Protein AF-A0A945CI24-F1 (afdb_monomer)

Foldseek 3Di:
DDDDPDPPPPPPPDPLPPDPDPVNLVVLLVVLVVVLCVLCPPPDCVVVCPDPQLVVLVVLLVVQVVCVVVVNHDPVSNVVSSVSNSVSSVVSSVVVVVVVVVVVVD

Secondary structure (DSSP, 8-state):
-----------------TT--HHHHHHHHHHHHHHHHHHHTTS--HHHHTSHHHHHHHHHHHHHHHHHHTTSS-HHHHHHHHHHHHHHHHHHHHHHHHHHHHHH--

Mean predicted aligned error: 9.92 Å

Radius of gyration: 20.53 Å; Cα contacts (8 Å, |Δi|>4): 48; chains: 1; bounding box: 73×26×50 Å

Solvent-accessible surface area (backbone atoms only — not comparable to full-atom values): 6350 Å² total; per-residue (Å²): 135,86,84,76,82,79,80,76,75,74,76,72,75,66,79,72,75,80,77,75,50,69,68,52,57,54,48,53,53,50,51,52,54,49,50,53,50,60,73,46,58,89,56,78,56,67,72,52,60,71,33,68,67,44,48,50,30,53,51,46,39,56,49,42,52,54,32,36,77,69,66,75,39,54,72,68,56,45,52,49,34,53,49,51,35,52,52,48,52,53,50,47,50,51,53,51,51,52,59,52,55,60,63,75,76,110

Nearest PDB structures (foldseek):
  5iuy-assembly1_A  TM=6.617E-01  e=1.480E+00  Pseudomonas aeruginosa PAO1
  2wmz-assembly1_B  TM=5.981E-01  e=3.659E+00  Escherichia coli K-12
  1wp1-assembly1_A  TM=5.266E-01  e=3.268E+00  Pseudomonas aeruginosa
  1yc9-assembly1_A-3  TM=5.869E-01  e=7.215E+00  Vibrio cholerae

pLDDT: mean 83.82, std 18.5, range [42.72, 98.25]

Structure (mmCIF, N/CA/C/O backbone):
data_AF-A0A945CI24-F1
#
_entry.id   AF-A0A945CI24-F1
#
loop_
_atom_site.group_PDB
_atom_site.id
_atom_site.type_symbol
_atom_site.label_atom_id
_atom_site.label_alt_id
_atom_site.label_comp_id
_atom_site.label_asym_id
_atom_site.label_entity_id
_atom_site.label_seq_id
_atom_site.pdbx_PDB_ins_code
_atom_site.Cartn_x
_atom_site.Cartn_y
_atom_site.Cartn_z
_atom_site.occupancy
_atom_site.B_iso_or_equiv
_atom_site.auth_seq_id
_atom_site.auth_comp_id
_atom_site.auth_asym_id
_atom_site.auth_atom_id
_atom_site.pdbx_PDB_model_num
ATOM 1 N N . MET A 1 1 ? 55.159 -17.844 -9.098 1.00 43.59 1 MET A N 1
ATOM 2 C CA . MET A 1 1 ? 54.225 -16.717 -8.861 1.00 43.59 1 MET A CA 1
ATOM 3 C C . MET A 1 1 ? 52.959 -16.938 -9.678 1.00 43.59 1 MET A C 1
ATOM 5 O O . MET A 1 1 ? 53.013 -16.901 -10.898 1.00 43.59 1 MET A O 1
ATOM 9 N N . VAL A 1 2 ? 51.846 -17.251 -9.013 1.00 42.72 2 VAL A N 1
ATOM 10 C CA . VAL A 1 2 ? 50.569 -17.632 -9.641 1.00 42.72 2 VAL A CA 1
ATOM 11 C C . VAL A 1 2 ? 49.752 -16.370 -9.939 1.00 42.72 2 VAL A C 1
ATOM 13 O O . VAL A 1 2 ? 49.306 -15.696 -9.013 1.00 42.72 2 VAL A O 1
ATOM 16 N N . ARG A 1 3 ? 49.544 -16.034 -11.218 1.00 42.75 3 ARG 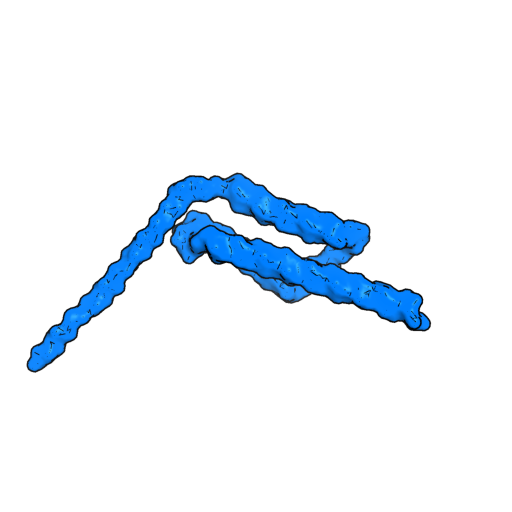A N 1
ATOM 17 C CA . ARG A 1 3 ? 48.605 -14.975 -11.624 1.00 42.75 3 ARG A CA 1
ATOM 18 C C . ARG A 1 3 ? 47.187 -15.547 -11.622 1.00 42.75 3 ARG A C 1
ATOM 20 O O . ARG A 1 3 ? 46.811 -16.283 -12.528 1.00 42.75 3 ARG A O 1
ATOM 27 N N . ARG A 1 4 ? 46.402 -15.219 -10.593 1.00 50.72 4 ARG A N 1
ATOM 28 C CA . ARG A 1 4 ? 44.952 -15.459 -10.584 1.00 50.72 4 ARG A CA 1
ATOM 29 C C . ARG A 1 4 ? 44.279 -14.481 -11.558 1.00 50.72 4 ARG A C 1
ATOM 31 O O . ARG A 1 4 ? 44.536 -13.281 -11.448 1.00 50.72 4 ARG A O 1
ATOM 38 N N . PRO A 1 5 ? 43.414 -14.935 -12.477 1.00 48.69 5 PRO A N 1
ATOM 39 C CA . PRO A 1 5 ? 42.618 -14.026 -13.283 1.00 48.69 5 PRO A CA 1
ATOM 40 C C . PRO A 1 5 ? 41.571 -13.366 -12.382 1.00 48.69 5 PRO A C 1
ATOM 42 O O . PRO A 1 5 ? 40.746 -14.033 -11.756 1.00 48.69 5 PRO A O 1
ATOM 45 N N . GLY A 1 6 ? 41.637 -12.037 -12.296 1.00 47.94 6 GLY A N 1
ATOM 46 C CA . GLY A 1 6 ? 40.607 -11.220 -11.674 1.00 47.94 6 GLY A CA 1
ATOM 47 C C . GLY A 1 6 ? 39.290 -11.457 -12.397 1.00 47.94 6 GLY A C 1
ATOM 48 O O . GLY A 1 6 ? 39.125 -11.059 -13.549 1.00 47.94 6 GLY A O 1
ATOM 49 N N . SER A 1 7 ? 38.383 -12.141 -11.705 1.00 46.41 7 SER A N 1
ATOM 50 C CA . SER A 1 7 ? 36.988 -12.324 -12.075 1.00 46.41 7 SER A CA 1
ATOM 51 C C . SER A 1 7 ? 36.367 -10.949 -12.323 1.00 46.41 7 SER A C 1
ATOM 53 O O . SER A 1 7 ? 35.951 -10.254 -11.394 1.00 46.41 7 SER A O 1
ATOM 55 N N . ARG A 1 8 ? 36.353 -10.518 -13.589 1.00 49.38 8 ARG A N 1
ATOM 56 C CA . ARG A 1 8 ? 35.501 -9.423 -14.039 1.00 49.38 8 ARG A CA 1
ATOM 57 C C . ARG A 1 8 ? 34.083 -9.943 -13.877 1.00 49.38 8 ARG A C 1
ATOM 59 O O . ARG A 1 8 ? 33.572 -10.632 -14.754 1.00 49.38 8 ARG A O 1
ATOM 66 N N . ARG A 1 9 ? 33.471 -9.655 -12.724 1.00 51.53 9 ARG A N 1
ATOM 67 C CA . ARG A 1 9 ? 32.019 -9.711 -12.567 1.00 51.53 9 ARG A CA 1
ATOM 68 C C . ARG A 1 9 ? 31.460 -8.846 -13.683 1.00 51.53 9 ARG A C 1
ATOM 70 O O . ARG A 1 9 ? 31.478 -7.622 -13.584 1.00 51.53 9 ARG A O 1
ATOM 77 N N . SER A 1 10 ? 31.028 -9.492 -14.762 1.00 48.22 10 SER A N 1
ATOM 78 C CA . SER A 1 10 ? 30.158 -8.888 -15.749 1.00 48.22 10 SER A CA 1
ATOM 79 C C . SER A 1 10 ? 29.003 -8.306 -14.959 1.00 48.22 10 SER A C 1
ATOM 81 O O . SER A 1 10 ? 28.176 -9.043 -14.419 1.00 48.22 10 SER A O 1
ATOM 83 N N . ILE A 1 11 ? 28.997 -6.982 -14.824 1.00 52.59 11 ILE A N 1
ATOM 84 C CA . ILE A 1 11 ? 27.811 -6.236 -14.452 1.00 52.59 11 ILE A CA 1
ATOM 85 C C . ILE A 1 11 ? 26.837 -6.604 -15.561 1.00 52.59 11 ILE A C 1
ATOM 87 O O . ILE A 1 11 ? 26.923 -6.076 -16.670 1.00 52.59 11 ILE A O 1
ATOM 91 N N . ARG A 1 12 ? 25.994 -7.614 -15.307 1.00 48.22 12 ARG A N 1
ATOM 92 C CA . ARG A 1 12 ? 24.782 -7.844 -16.079 1.00 48.22 12 ARG A CA 1
ATOM 93 C C . ARG A 1 12 ? 24.070 -6.505 -15.996 1.00 48.22 12 ARG A C 1
ATOM 95 O O . ARG A 1 12 ? 23.461 -6.208 -14.973 1.00 48.22 12 ARG A O 1
ATOM 102 N N . ARG A 1 13 ? 24.236 -5.672 -17.028 1.00 48.84 13 ARG A N 1
ATOM 103 C CA . ARG A 1 13 ? 23.323 -4.573 -17.301 1.00 48.84 13 ARG A CA 1
ATOM 104 C C . ARG A 1 13 ? 21.976 -5.262 -17.377 1.00 48.84 13 ARG A C 1
ATOM 106 O O . ARG A 1 13 ? 21.711 -5.998 -18.326 1.00 48.84 13 ARG A O 1
ATOM 113 N N . MET A 1 14 ? 21.221 -5.167 -16.287 1.00 52.72 14 MET A N 1
ATOM 114 C CA . MET A 1 14 ? 19.838 -5.585 -16.306 1.00 52.72 14 MET A CA 1
ATOM 115 C C . MET A 1 14 ? 19.177 -4.804 -17.435 1.00 52.72 14 MET A C 1
ATOM 117 O O . MET A 1 14 ? 19.542 -3.641 -17.645 1.00 52.72 14 MET A O 1
ATOM 121 N N . PRO A 1 15 ? 18.291 -5.445 -18.210 1.00 49.56 15 PRO A N 1
ATOM 122 C CA . PRO A 1 15 ? 17.572 -4.740 -19.248 1.00 49.56 15 PRO A CA 1
ATOM 123 C C . PRO A 1 15 ? 16.925 -3.531 -18.582 1.00 49.56 15 PRO A C 1
ATOM 125 O O . PRO A 1 15 ? 16.155 -3.680 -17.630 1.00 49.56 15 PRO A O 1
ATOM 128 N N . HIS A 1 16 ? 17.301 -2.336 -19.042 1.00 48.59 16 HIS A N 1
ATOM 129 C CA . HIS A 1 16 ? 16.488 -1.159 -18.809 1.00 48.59 16 HIS A CA 1
ATOM 130 C C . HIS A 1 16 ? 15.083 -1.576 -19.236 1.00 48.59 16 HIS A C 1
ATOM 132 O O . HIS A 1 16 ? 14.883 -1.948 -20.392 1.00 48.59 16 HIS A O 1
ATOM 138 N N . TYR A 1 17 ? 14.144 -1.614 -18.291 1.00 54.25 17 TYR A N 1
ATOM 139 C CA . TYR A 1 17 ? 12.729 -1.721 -18.615 1.00 54.25 17 TYR A CA 1
ATOM 140 C C . TYR A 1 17 ? 12.369 -0.410 -19.319 1.00 54.25 17 TYR A C 1
ATOM 142 O O . TYR A 1 17 ? 11.888 0.540 -18.701 1.00 54.25 17 TYR A O 1
ATOM 150 N N . GLU A 1 18 ? 12.711 -0.323 -20.605 1.00 52.25 18 GLU A N 1
ATOM 151 C CA . GLU A 1 18 ? 12.241 0.716 -21.502 1.00 52.25 18 GLU A CA 1
ATOM 152 C C . GLU A 1 18 ? 10.715 0.710 -21.412 1.00 52.25 18 GLU A C 1
ATOM 154 O O . GLU A 1 18 ? 10.043 -0.232 -21.822 1.00 52.25 18 GLU A O 1
ATOM 159 N N . GLY A 1 19 ? 10.170 1.755 -20.793 1.00 57.12 19 GLY A N 1
ATOM 160 C CA . GLY A 1 19 ? 8.759 2.079 -20.918 1.00 57.12 19 GLY A CA 1
ATOM 161 C C . GLY A 1 19 ? 7.816 1.522 -19.857 1.00 57.12 19 GLY A C 1
ATOM 162 O O . GLY A 1 19 ? 6.650 1.330 -20.185 1.00 57.12 19 GLY A O 1
ATOM 163 N N .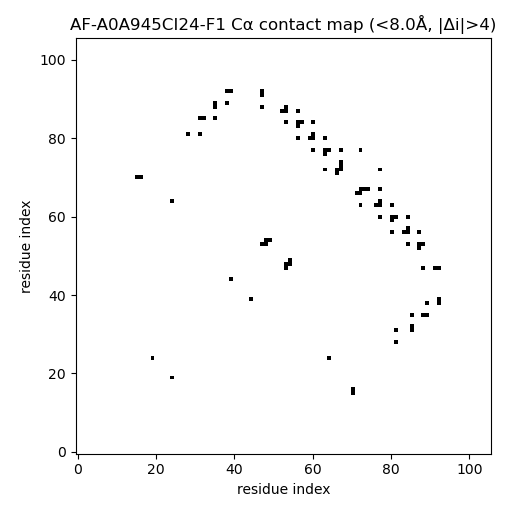 TYR A 1 20 ? 8.223 1.318 -18.595 1.00 65.75 20 TYR A N 1
ATOM 164 C CA . TYR A 1 20 ? 7.205 1.269 -17.534 1.00 65.75 20 TYR A CA 1
ATOM 165 C C . TYR A 1 20 ? 6.712 2.696 -17.238 1.00 65.75 20 TYR A C 1
ATOM 167 O O . TYR A 1 20 ? 7.473 3.491 -16.678 1.00 65.75 20 TYR A O 1
ATOM 175 N N . PRO A 1 21 ? 5.478 3.083 -17.618 1.00 76.94 21 PRO A N 1
ATOM 176 C CA . PRO A 1 21 ? 5.077 4.481 -17.537 1.00 76.94 21 PRO A CA 1
ATOM 177 C C . PRO A 1 21 ? 4.940 4.912 -16.075 1.00 76.94 21 PRO A C 1
ATOM 179 O O . PRO A 1 21 ? 4.325 4.204 -15.277 1.00 76.94 21 PRO A O 1
ATOM 182 N N . LEU A 1 22 ? 5.420 6.110 -15.731 1.00 79.25 22 LEU A N 1
ATOM 183 C CA . LEU A 1 22 ? 5.182 6.737 -14.419 1.00 79.25 22 LEU A CA 1
ATOM 184 C C . LEU A 1 22 ? 3.694 6.721 -14.034 1.00 79.25 22 LEU A C 1
ATOM 186 O O . LEU A 1 22 ? 3.340 6.439 -12.891 1.00 79.25 22 LEU A O 1
ATOM 190 N N . ALA A 1 23 ? 2.821 6.950 -15.019 1.00 82.56 23 ALA A N 1
ATOM 191 C CA . ALA A 1 23 ? 1.373 6.874 -14.862 1.00 82.56 23 ALA A CA 1
ATOM 192 C C . ALA A 1 23 ? 0.897 5.495 -14.373 1.00 82.56 23 ALA A C 1
ATOM 194 O O . ALA A 1 23 ? -0.045 5.409 -13.588 1.00 82.56 23 ALA A O 1
ATOM 195 N N . ARG A 1 24 ? 1.565 4.413 -14.789 1.00 87.50 24 ARG A N 1
ATOM 196 C CA . ARG A 1 24 ? 1.233 3.049 -14.373 1.00 87.50 24 ARG A CA 1
ATOM 197 C C . ARG A 1 24 ? 1.640 2.789 -12.924 1.00 87.50 24 ARG A C 1
ATOM 199 O O . ARG A 1 24 ? 0.823 2.261 -12.180 1.00 87.50 24 ARG A O 1
ATOM 206 N N . LEU A 1 25 ? 2.828 3.234 -12.495 1.00 86.81 25 LEU A N 1
ATOM 207 C CA . LEU A 1 25 ? 3.232 3.164 -11.077 1.00 86.81 25 LEU A CA 1
ATOM 208 C C . LEU A 1 25 ? 2.249 3.928 -10.187 1.00 86.81 25 LEU A C 1
ATOM 210 O O . LEU A 1 25 ? 1.761 3.398 -9.189 1.00 86.81 25 LEU A O 1
ATOM 214 N N . GLY A 1 26 ? 1.918 5.161 -10.582 1.00 89.75 26 GLY A N 1
ATOM 215 C CA . GLY A 1 26 ? 0.946 5.982 -9.866 1.00 89.75 26 GLY A CA 1
ATOM 216 C C . GLY A 1 26 ? -0.437 5.329 -9.813 1.00 89.75 26 GLY A C 1
ATOM 217 O O . GLY A 1 26 ? -1.076 5.335 -8.760 1.00 89.75 26 GLY A O 1
ATOM 218 N N . GLY A 1 27 ? -0.880 4.713 -10.912 1.00 94.56 27 GLY A N 1
ATOM 219 C CA . GLY A 1 27 ? -2.146 3.983 -10.983 1.00 94.56 27 GLY A CA 1
ATOM 220 C C . GLY A 1 27 ? -2.189 2.762 -10.062 1.00 94.56 27 GLY A C 1
ATOM 221 O O . GLY A 1 27 ? -3.177 2.560 -9.358 1.00 94.56 27 GLY A O 1
ATOM 222 N N . GLU A 1 28 ? -1.112 1.978 -10.004 1.00 94.88 28 GLU A N 1
ATOM 223 C CA . GLU A 1 28 ? -1.022 0.790 -9.146 1.00 94.88 28 GLU A CA 1
ATOM 224 C C . GLU A 1 28 ? -1.012 1.146 -7.661 1.00 94.88 28 GLU A C 1
ATOM 226 O O . GLU A 1 28 ? -1.779 0.571 -6.884 1.00 94.88 28 GLU A O 1
ATOM 231 N N . LEU A 1 29 ? -0.213 2.143 -7.272 1.00 95.44 29 LEU A N 1
ATOM 232 C CA . LEU A 1 29 ? -0.222 2.660 -5.906 1.00 95.44 29 LEU A CA 1
ATOM 233 C C . LEU A 1 29 ? -1.605 3.215 -5.536 1.00 95.44 29 LEU A C 1
ATOM 235 O O . LEU A 1 29 ? -2.144 2.895 -4.476 1.00 95.44 29 LEU A O 1
ATOM 239 N N . SER A 1 30 ? -2.220 3.991 -6.431 1.00 96.81 30 SER A N 1
ATOM 240 C CA . SER A 1 30 ? -3.565 4.539 -6.217 1.00 96.81 30 SER A CA 1
ATOM 241 C C . SER A 1 30 ? -4.609 3.438 -6.039 1.00 96.81 30 SER A C 1
ATOM 243 O O . SER A 1 30 ? -5.485 3.547 -5.179 1.00 96.81 30 SER A O 1
ATOM 245 N N . ALA A 1 31 ? -4.513 2.350 -6.808 1.00 97.69 31 ALA A N 1
ATOM 246 C CA . ALA A 1 31 ? -5.404 1.206 -6.670 1.00 97.69 31 ALA A CA 1
ATOM 247 C C . ALA A 1 31 ? -5.277 0.546 -5.287 1.00 97.69 31 ALA A C 1
ATOM 249 O O . ALA A 1 31 ? -6.299 0.264 -4.659 1.00 97.69 31 ALA A O 1
ATOM 250 N N . VAL A 1 32 ? -4.051 0.353 -4.787 1.00 97.75 32 VAL A N 1
ATOM 251 C CA . VAL A 1 32 ? -3.797 -0.196 -3.442 1.00 97.75 32 VAL A CA 1
ATOM 252 C C . VAL A 1 32 ? -4.361 0.728 -2.358 1.00 97.75 32 VAL A C 1
ATOM 254 O O . VAL A 1 32 ? -5.121 0.278 -1.502 1.00 97.75 32 VAL A O 1
ATOM 257 N N . ILE A 1 33 ? -4.072 2.032 -2.424 1.00 97.00 33 ILE A N 1
ATOM 258 C CA . ILE A 1 33 ? -4.589 3.027 -1.468 1.00 97.00 33 ILE A CA 1
ATOM 259 C C . ILE A 1 33 ? -6.122 3.010 -1.443 1.00 97.00 33 ILE A C 1
ATOM 261 O O . ILE A 1 33 ? -6.733 3.043 -0.374 1.00 97.00 33 ILE A O 1
ATOM 265 N N . ASN A 1 34 ? -6.761 2.925 -2.610 1.00 97.94 34 ASN A N 1
ATOM 266 C CA . ASN A 1 34 ? -8.216 2.865 -2.703 1.00 97.94 34 ASN A CA 1
ATOM 267 C C . ASN A 1 34 ? -8.789 1.568 -2.115 1.00 97.94 34 ASN A C 1
ATOM 269 O O . ASN A 1 34 ? -9.833 1.627 -1.465 1.00 97.94 34 ASN A O 1
ATOM 273 N N . ARG A 1 35 ? -8.123 0.416 -2.284 1.00 97.75 35 ARG A N 1
ATOM 274 C CA . ARG A 1 35 ? -8.528 -0.837 -1.619 1.00 97.75 35 ARG A CA 1
ATOM 275 C C . ARG A 1 35 ? -8.435 -0.724 -0.102 1.00 97.75 35 ARG A C 1
ATOM 277 O O . ARG A 1 35 ? -9.415 -1.027 0.575 1.00 97.75 35 ARG A O 1
ATOM 284 N N . VAL A 1 36 ? -7.321 -0.206 0.416 1.00 97.44 36 VAL A N 1
ATOM 285 C CA . VAL A 1 36 ? -7.134 0.032 1.855 1.00 97.44 36 VAL A CA 1
ATOM 286 C C . VAL A 1 36 ? -8.231 0.954 2.394 1.00 97.44 36 VAL A C 1
ATOM 288 O O . VAL A 1 36 ? -8.918 0.601 3.348 1.00 97.44 36 VAL A O 1
ATOM 291 N N . ARG A 1 37 ? -8.471 2.104 1.753 1.00 96.62 37 ARG A N 1
ATOM 292 C CA . ARG A 1 37 ? -9.525 3.048 2.167 1.00 96.62 37 ARG A CA 1
ATOM 293 C C . ARG A 1 37 ? -10.911 2.406 2.178 1.00 96.62 37 ARG A C 1
ATOM 295 O O . ARG A 1 37 ? -11.649 2.564 3.147 1.00 96.62 37 ARG A O 1
ATOM 302 N N . ARG A 1 38 ? -11.255 1.647 1.130 1.00 97.38 38 ARG A N 1
ATOM 303 C CA . ARG A 1 38 ? -12.525 0.906 1.065 1.00 97.38 38 ARG A CA 1
ATOM 304 C C . ARG A 1 38 ? -12.647 -0.117 2.194 1.00 97.38 38 ARG A C 1
ATOM 306 O O . ARG A 1 38 ? -13.725 -0.242 2.762 1.00 97.38 38 ARG A O 1
ATOM 313 N N . ALA A 1 39 ? -11.564 -0.813 2.542 1.00 96.69 39 ALA A N 1
ATOM 314 C CA . ALA A 1 39 ? -11.559 -1.784 3.634 1.00 96.69 39 ALA A CA 1
ATOM 315 C C . ALA A 1 39 ? -11.768 -1.129 5.011 1.00 96.69 39 ALA A C 1
ATOM 317 O O . ALA A 1 39 ? -12.470 -1.687 5.858 1.00 96.69 39 ALA A O 1
ATOM 318 N N . PHE A 1 40 ? -11.198 0.060 5.229 1.00 94.81 40 PHE A N 1
ATOM 319 C CA . PHE A 1 40 ? -11.442 0.850 6.439 1.00 94.81 40 PHE A CA 1
ATOM 320 C C . PHE A 1 40 ? -12.894 1.336 6.534 1.00 94.81 40 PHE A C 1
ATOM 322 O O . PHE A 1 40 ? -13.458 1.349 7.629 1.00 94.81 40 PHE A O 1
ATOM 329 N N . GLY A 1 41 ? -13.519 1.687 5.407 1.00 94.06 41 GLY A N 1
ATOM 330 C CA . GLY A 1 41 ? -14.900 2.163 5.379 1.00 94.06 41 GLY A CA 1
ATOM 331 C C . GLY A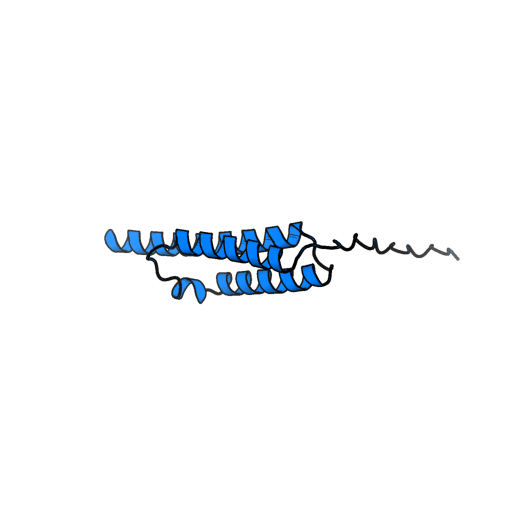 1 41 ? -15.075 3.383 6.298 1.00 94.06 41 GLY A C 1
ATOM 332 O O . GLY A 1 41 ? -14.398 4.387 6.080 1.00 94.06 41 GLY A O 1
ATOM 333 N N . PRO A 1 42 ? -15.939 3.324 7.331 1.00 93.31 42 PRO A N 1
ATOM 334 C CA . PRO A 1 42 ? -16.143 4.437 8.261 1.00 93.31 42 PRO A CA 1
ATOM 335 C C . PRO A 1 42 ? -15.053 4.563 9.340 1.00 93.31 42 PRO A C 1
ATOM 337 O O . PRO A 1 42 ? -15.066 5.525 10.106 1.00 93.31 42 PRO A O 1
ATOM 340 N N . ILE A 1 43 ? -14.131 3.600 9.456 1.00 92.75 43 ILE A N 1
ATOM 341 C CA . ILE A 1 43 ? -13.112 3.596 10.512 1.00 92.75 43 ILE A CA 1
ATOM 342 C C . ILE A 1 43 ? -12.070 4.691 10.224 1.00 92.75 43 ILE A C 1
ATOM 344 O O . ILE A 1 43 ? -11.439 4.665 9.163 1.00 92.75 43 ILE A O 1
ATOM 348 N N . PRO A 1 44 ? -11.816 5.625 11.162 1.00 92.44 44 PRO A N 1
ATOM 349 C CA . PRO A 1 44 ? -10.801 6.653 10.974 1.00 92.44 44 PRO A CA 1
ATOM 350 C C . PRO A 1 44 ? -9.400 6.055 10.803 1.00 92.44 44 PRO A C 1
ATOM 352 O O . PRO A 1 44 ? -8.896 5.345 11.669 1.00 92.44 44 PRO A O 1
ATOM 355 N N . MET A 1 45 ? -8.726 6.407 9.709 1.00 95.38 45 MET A N 1
ATOM 356 C CA . MET A 1 45 ? -7.370 5.921 9.414 1.00 95.38 45 MET A CA 1
ATOM 357 C C . MET A 1 45 ? -6.270 6.665 10.187 1.00 95.38 45 MET A C 1
ATOM 359 O O . MET A 1 45 ? -5.128 6.214 10.197 1.00 95.38 45 MET A O 1
ATOM 363 N N . ARG A 1 46 ? -6.579 7.809 10.818 1.00 93.44 46 ARG A N 1
ATOM 364 C CA . ARG A 1 46 ? -5.585 8.731 11.406 1.00 93.44 46 ARG A CA 1
ATOM 365 C C . ARG A 1 46 ? -4.683 8.062 12.445 1.00 93.44 46 ARG A C 1
ATOM 367 O O . ARG A 1 46 ? -3.479 8.290 12.427 1.00 93.44 46 ARG A O 1
ATOM 374 N N . GLU A 1 47 ? -5.251 7.248 13.333 1.00 90.69 47 GLU A N 1
ATOM 375 C CA . GLU A 1 47 ? -4.478 6.550 14.369 1.00 90.69 47 GLU A CA 1
ATOM 376 C C . GLU A 1 47 ? -3.589 5.447 13.795 1.00 90.69 47 GLU A C 1
ATOM 378 O O . GLU A 1 47 ? -2.493 5.222 14.295 1.00 90.69 47 GLU A O 1
ATOM 383 N N . SER A 1 48 ? -4.043 4.754 12.749 1.00 94.25 48 SER A N 1
ATOM 384 C CA . SER A 1 48 ? -3.228 3.765 12.041 1.00 94.25 48 SER A CA 1
ATOM 385 C C . SER A 1 48 ? -2.113 4.450 11.248 1.00 94.25 48 SER A C 1
ATOM 387 O O . SER A 1 48 ? -0.980 3.985 11.261 1.00 94.25 48 SER A O 1
ATOM 389 N N . ALA A 1 49 ? -2.396 5.602 10.633 1.00 94.12 49 ALA A N 1
ATOM 390 C CA . ALA A 1 49 ? -1.437 6.375 9.845 1.00 94.12 49 ALA A CA 1
ATOM 391 C C . ALA A 1 49 ? -0.233 6.878 10.656 1.00 94.12 49 ALA A C 1
ATOM 393 O O . ALA A 1 49 ? 0.835 7.100 10.091 1.00 94.12 49 ALA A O 1
ATOM 394 N N . SER A 1 50 ? -0.386 7.090 11.967 1.00 94.38 50 SER A N 1
ATOM 395 C CA . SER A 1 50 ? 0.713 7.505 12.849 1.00 94.38 50 SER A CA 1
ATOM 396 C C . SER A 1 50 ? 1.556 6.335 13.366 1.00 94.38 50 SER A C 1
ATOM 398 O O . SER A 1 50 ? 2.568 6.564 14.030 1.00 94.38 50 SER A O 1
ATOM 400 N N . ARG A 1 51 ? 1.173 5.085 13.073 1.00 95.62 51 ARG A N 1
ATOM 401 C CA . ARG A 1 51 ? 1.916 3.896 13.503 1.00 95.62 51 ARG A CA 1
ATOM 402 C C . ARG A 1 51 ? 3.238 3.794 12.760 1.00 95.62 51 ARG A C 1
ATOM 404 O O . ARG A 1 51 ? 3.324 4.059 11.559 1.00 95.62 51 ARG A O 1
ATOM 411 N N . ARG A 1 52 ? 4.279 3.380 13.484 1.00 97.31 52 ARG A N 1
ATOM 412 C CA . ARG A 1 52 ? 5.645 3.285 12.957 1.00 97.31 52 ARG A CA 1
ATOM 413 C C . ARG A 1 52 ? 5.716 2.340 11.760 1.00 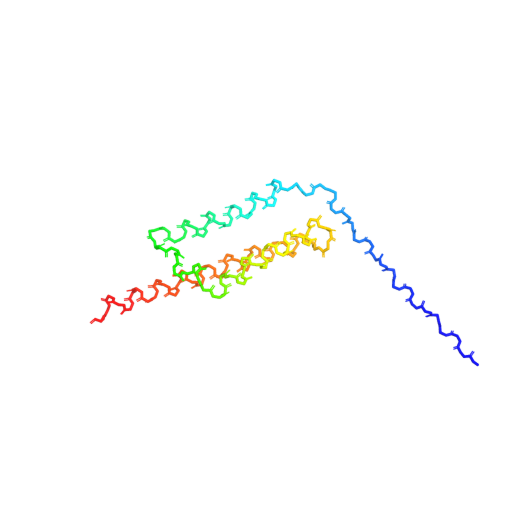97.31 52 ARG A C 1
ATOM 415 O O . ARG A 1 52 ? 6.391 2.647 10.786 1.00 97.31 52 ARG A O 1
ATOM 422 N N . GLU A 1 53 ? 5.003 1.224 11.825 1.00 96.88 53 GLU A N 1
ATOM 423 C CA . GLU A 1 53 ? 4.952 0.201 10.782 1.00 96.88 53 GLU A CA 1
ATOM 424 C C . GLU A 1 53 ? 4.357 0.769 9.491 1.00 96.88 53 GLU A C 1
ATOM 426 O O . GLU A 1 53 ? 4.899 0.547 8.410 1.00 96.88 53 GLU A O 1
ATOM 431 N N . VAL A 1 54 ? 3.290 1.567 9.608 1.00 96.94 54 VAL A N 1
ATOM 432 C CA . VAL A 1 54 ? 2.665 2.250 8.467 1.00 96.94 54 VAL A CA 1
ATOM 433 C C . VAL A 1 54 ? 3.624 3.272 7.864 1.00 96.94 54 VAL A C 1
ATOM 435 O O . VAL A 1 54 ? 3.825 3.270 6.653 1.00 96.94 54 VAL A O 1
ATOM 438 N N . LYS A 1 55 ? 4.295 4.080 8.693 1.00 97.75 55 LYS A N 1
ATOM 439 C CA . LYS A 1 55 ? 5.317 5.028 8.220 1.00 97.75 55 LYS A CA 1
ATOM 440 C C . LYS A 1 55 ? 6.492 4.350 7.527 1.00 97.75 55 LYS A C 1
ATOM 442 O O . LYS A 1 55 ? 6.978 4.843 6.511 1.00 97.75 55 LYS A O 1
ATOM 447 N N . GLN A 1 56 ? 6.930 3.205 8.035 1.00 98.06 56 GLN A N 1
ATOM 448 C CA . GLN A 1 56 ? 7.991 2.426 7.410 1.00 98.06 56 GLN A CA 1
ATOM 449 C C . GLN A 1 56 ? 7.543 1.830 6.070 1.00 98.06 56 GLN A C 1
ATOM 451 O O . GLN A 1 56 ? 8.317 1.835 5.113 1.00 98.06 56 GLN A O 1
ATOM 456 N N . ALA A 1 57 ? 6.302 1.354 5.976 1.00 97.38 57 ALA A N 1
ATOM 457 C CA . ALA A 1 57 ? 5.745 0.843 4.730 1.00 97.38 57 ALA A CA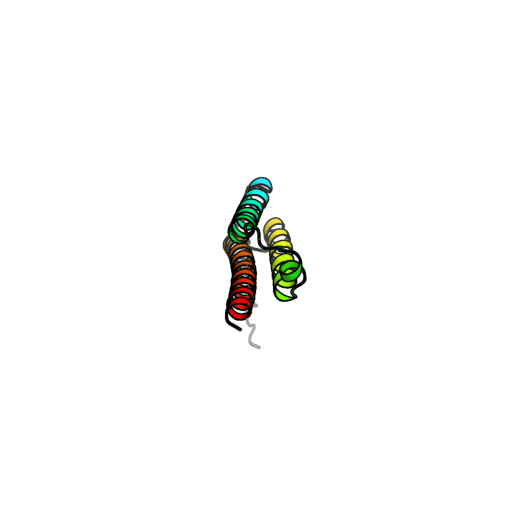 1
ATOM 458 C C . ALA A 1 57 ? 5.571 1.952 3.676 1.00 97.38 57 ALA A C 1
ATOM 460 O O . ALA A 1 57 ? 5.960 1.755 2.527 1.00 97.38 57 ALA A O 1
ATOM 461 N N . GLU A 1 58 ? 5.073 3.132 4.069 1.00 97.06 58 GLU A N 1
ATOM 462 C CA . GLU A 1 58 ? 5.022 4.339 3.222 1.00 97.06 58 GLU A CA 1
ATOM 463 C C . GLU A 1 58 ? 6.416 4.686 2.678 1.00 97.06 58 GLU A C 1
ATOM 465 O O . GLU A 1 58 ? 6.611 4.795 1.469 1.00 97.06 58 GLU A O 1
ATOM 470 N N . SER A 1 59 ? 7.415 4.757 3.562 1.00 97.62 59 SER A N 1
ATOM 471 C CA . SER A 1 59 ? 8.798 5.049 3.175 1.00 97.62 59 SER A CA 1
ATOM 472 C C . SER A 1 59 ? 9.395 3.984 2.249 1.00 97.62 59 SER A C 1
ATOM 474 O O . SER A 1 59 ? 10.146 4.324 1.335 1.00 97.62 59 SER A O 1
ATOM 476 N N . THR A 1 60 ? 9.047 2.710 2.453 1.00 97.31 60 THR A N 1
ATOM 477 C CA . THR A 1 60 ? 9.501 1.598 1.606 1.00 97.31 60 THR A CA 1
ATOM 478 C C . THR A 1 60 ? 8.945 1.731 0.191 1.00 97.31 60 THR A C 1
ATOM 480 O O . THR A 1 60 ? 9.707 1.628 -0.765 1.00 97.31 60 THR A O 1
ATOM 483 N N . VAL A 1 61 ? 7.649 2.027 0.042 1.00 96.88 61 VAL A N 1
ATOM 484 C CA . VAL A 1 61 ? 7.025 2.271 -1.270 1.00 96.88 61 VAL A CA 1
ATOM 485 C C . VAL A 1 61 ? 7.700 3.441 -1.985 1.00 96.88 61 VAL A C 1
ATOM 487 O O . VAL A 1 61 ? 8.091 3.295 -3.144 1.00 96.88 61 VAL A O 1
ATOM 490 N N . ASP A 1 62 ? 7.908 4.563 -1.292 1.00 95.75 62 ASP A N 1
ATOM 491 C CA . ASP A 1 62 ? 8.573 5.742 -1.858 1.00 95.75 62 ASP A CA 1
ATOM 492 C C . ASP A 1 62 ? 10.010 5.439 -2.301 1.00 95.75 62 ASP A C 1
ATOM 494 O O . ASP A 1 62 ? 10.439 5.843 -3.387 1.00 95.75 62 ASP A O 1
ATOM 498 N N . GLN A 1 63 ? 10.772 4.717 -1.477 1.00 96.62 63 GLN A N 1
ATOM 499 C CA . GLN A 1 63 ? 12.141 4.331 -1.802 1.00 96.62 63 GLN A CA 1
ATOM 500 C C . GLN A 1 63 ? 12.176 3.368 -2.990 1.00 96.62 63 GLN A C 1
ATOM 502 O O . GLN A 1 63 ? 12.944 3.586 -3.927 1.00 96.62 63 GLN A O 1
ATOM 507 N N . THR A 1 64 ? 11.338 2.330 -2.991 1.00 95.50 64 THR A N 1
ATOM 508 C CA . THR A 1 64 ? 11.277 1.358 -4.086 1.00 95.50 64 THR A CA 1
ATOM 509 C C . THR A 1 64 ? 10.837 2.014 -5.390 1.00 95.50 64 THR A C 1
ATOM 511 O O . THR A 1 64 ? 11.428 1.714 -6.422 1.00 95.50 64 THR A O 1
ATOM 514 N N . ALA A 1 65 ? 9.890 2.957 -5.362 1.00 92.56 65 ALA A N 1
ATOM 515 C CA . ALA A 1 65 ? 9.515 3.731 -6.544 1.00 92.56 65 ALA A CA 1
ATOM 516 C C . ALA A 1 65 ? 10.717 4.503 -7.114 1.00 92.56 65 ALA A C 1
ATOM 518 O O . ALA A 1 65 ? 10.983 4.437 -8.312 1.00 92.56 65 ALA A O 1
ATOM 519 N N . ARG A 1 66 ? 11.498 5.184 -6.262 1.00 92.44 66 ARG A N 1
ATOM 520 C CA . ARG A 1 66 ? 12.710 5.906 -6.695 1.00 92.44 66 ARG A CA 1
ATOM 521 C C . ARG A 1 66 ? 13.763 4.971 -7.285 1.00 92.44 66 ARG A C 1
ATOM 523 O O . ARG A 1 66 ? 14.345 5.305 -8.312 1.00 92.44 66 ARG A O 1
ATOM 530 N N . LEU A 1 67 ? 14.006 3.821 -6.655 1.00 92.69 67 LEU A N 1
ATOM 531 C CA . LEU A 1 67 ? 14.957 2.822 -7.153 1.00 92.69 67 LEU A CA 1
ATOM 532 C C . LEU A 1 67 ? 14.492 2.235 -8.489 1.00 92.69 67 LEU A C 1
ATOM 534 O O . LEU A 1 67 ? 15.282 2.121 -9.420 1.00 92.69 67 LEU A O 1
ATOM 538 N N . PHE A 1 68 ? 13.202 1.930 -8.616 1.00 89.62 68 PHE A N 1
ATOM 539 C CA . PHE A 1 68 ? 12.618 1.395 -9.842 1.00 89.62 68 PHE A CA 1
ATOM 540 C C . PHE A 1 68 ? 12.749 2.390 -11.002 1.00 89.62 68 PHE A C 1
ATOM 542 O O . PHE A 1 68 ? 13.197 2.025 -12.085 1.00 89.62 68 PHE A O 1
ATOM 549 N N . LEU A 1 69 ? 12.477 3.675 -10.756 1.00 87.38 69 LEU A N 1
ATOM 550 C CA . LEU A 1 69 ? 12.643 4.741 -11.753 1.00 87.38 69 LEU A CA 1
ATOM 551 C C . LEU A 1 69 ? 14.096 4.986 -12.171 1.00 87.38 69 LEU A C 1
ATOM 553 O O . LEU A 1 6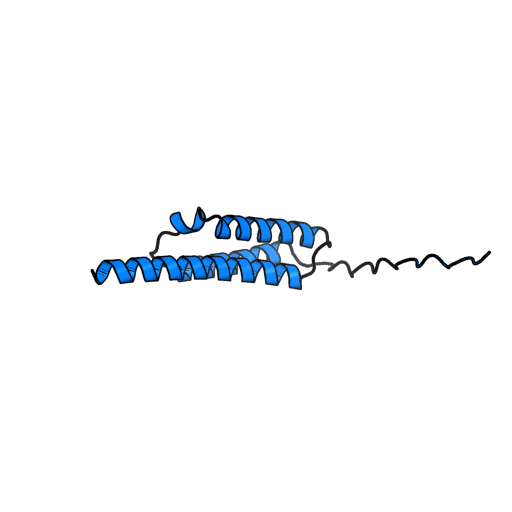9 ? 14.339 5.474 -13.272 1.00 87.38 69 LEU A O 1
ATOM 557 N N . ARG A 1 70 ? 15.062 4.636 -11.319 1.00 89.69 70 ARG A N 1
ATOM 558 C CA . ARG A 1 70 ? 16.497 4.670 -11.641 1.00 89.69 70 ARG A CA 1
ATOM 559 C C . ARG A 1 70 ? 16.991 3.394 -12.329 1.00 89.69 70 ARG A C 1
ATOM 561 O O . ARG A 1 70 ? 18.156 3.330 -12.704 1.00 89.69 70 ARG A O 1
ATOM 568 N N . GLY A 1 71 ? 16.135 2.381 -12.488 1.00 86.75 71 GLY A N 1
ATOM 569 C CA . GLY A 1 71 ? 16.528 1.057 -12.977 1.00 86.75 71 GLY A CA 1
ATOM 570 C C . GLY A 1 71 ? 17.328 0.232 -11.958 1.00 86.75 71 GLY A C 1
ATOM 571 O O . GLY A 1 71 ? 17.959 -0.754 -12.328 1.00 86.75 71 GLY A O 1
ATOM 572 N N . GLU A 1 72 ? 17.315 0.626 -10.682 1.00 90.31 72 GLU A N 1
ATOM 573 C CA . GLU A 1 72 ? 18.007 -0.045 -9.571 1.00 90.31 72 GLU A CA 1
ATOM 574 C C . GLU A 1 72 ? 17.117 -1.079 -8.856 1.00 90.31 72 GLU A C 1
ATOM 576 O O . GLU A 1 72 ? 17.606 -1.882 -8.062 1.00 90.31 72 GLU A O 1
ATOM 581 N N . ALA A 1 73 ? 15.812 -1.076 -9.135 1.00 89.00 73 ALA A N 1
ATOM 582 C CA . ALA A 1 73 ? 14.865 -2.086 -8.677 1.00 89.00 73 ALA A CA 1
ATOM 583 C C . ALA A 1 73 ? 14.059 -2.641 -9.855 1.00 89.00 73 ALA A C 1
ATOM 585 O O . ALA A 1 73 ? 13.808 -1.943 -10.835 1.00 89.00 73 ALA A O 1
ATOM 586 N N . ASP A 1 74 ? 13.641 -3.900 -9.741 1.00 91.44 74 ASP A N 1
ATOM 587 C CA . ASP A 1 74 ? 12.812 -4.572 -10.734 1.00 91.44 74 ASP A CA 1
ATOM 588 C C . ASP A 1 74 ? 11.316 -4.492 -10.390 1.00 91.44 74 ASP A C 1
ATOM 590 O O . ASP A 1 74 ? 10.900 -4.054 -9.312 1.00 91.44 74 ASP A O 1
ATOM 594 N N . LEU A 1 75 ? 10.478 -4.930 -11.331 1.00 90.69 75 LEU A N 1
ATOM 595 C CA . LEU A 1 75 ? 9.024 -4.870 -11.180 1.00 90.69 75 LEU A CA 1
ATOM 596 C C . LEU A 1 75 ? 8.542 -5.765 -10.025 1.00 90.69 75 LEU A C 1
ATOM 598 O O . LEU A 1 75 ? 7.574 -5.451 -9.334 1.00 90.69 75 LEU A O 1
ATOM 602 N N . ALA A 1 76 ? 9.260 -6.858 -9.760 1.00 94.12 76 ALA A N 1
ATOM 603 C CA . ALA A 1 76 ? 8.981 -7.735 -8.634 1.00 94.12 76 ALA A CA 1
ATOM 604 C C . ALA A 1 76 ? 9.242 -7.045 -7.285 1.00 94.12 76 ALA A C 1
ATOM 606 O O . ALA A 1 76 ? 8.514 -7.286 -6.322 1.00 94.12 76 ALA A O 1
ATOM 607 N N . ALA A 1 77 ? 10.272 -6.204 -7.172 1.00 94.62 77 ALA A N 1
ATOM 608 C CA . ALA A 1 77 ? 10.514 -5.383 -5.990 1.00 94.62 77 ALA A CA 1
ATOM 609 C C . ALA A 1 77 ? 9.394 -4.353 -5.790 1.00 94.62 77 ALA A C 1
ATOM 611 O O . ALA A 1 77 ? 8.892 -4.227 -4.674 1.00 94.62 77 ALA A O 1
ATOM 612 N N . TRP A 1 78 ? 8.938 -3.699 -6.865 1.00 94.88 78 TRP A N 1
ATOM 613 C CA . TRP A 1 78 ? 7.796 -2.780 -6.814 1.00 94.88 78 TRP A CA 1
ATOM 614 C C . TRP A 1 78 ? 6.524 -3.456 -6.284 1.00 94.88 78 TRP A C 1
ATOM 616 O O . TRP A 1 78 ? 5.938 -2.995 -5.303 1.00 94.88 78 TRP A O 1
ATOM 626 N N . TYR A 1 79 ? 6.136 -4.601 -6.851 1.00 95.81 79 TYR A N 1
ATOM 627 C CA . TYR A 1 79 ? 4.944 -5.318 -6.391 1.00 95.81 79 TYR A CA 1
ATOM 628 C C . TYR A 1 79 ? 5.063 -5.853 -4.964 1.00 95.81 79 TYR A C 1
ATOM 630 O O . TYR A 1 79 ? 4.074 -5.859 -4.229 1.00 95.81 79 TYR A O 1
ATOM 638 N N . ARG A 1 80 ? 6.264 -6.258 -4.534 1.00 97.56 80 ARG A N 1
ATOM 639 C CA . ARG A 1 80 ? 6.509 -6.638 -3.135 1.00 97.56 80 ARG A CA 1
ATOM 640 C C . ARG A 1 80 ? 6.307 -5.460 -2.185 1.00 97.56 80 ARG A C 1
ATOM 642 O O . ARG A 1 80 ? 5.650 -5.641 -1.163 1.00 97.56 80 ARG A O 1
ATOM 649 N N . ALA A 1 81 ? 6.799 -4.272 -2.535 1.00 97.38 81 ALA A N 1
ATOM 650 C CA . ALA A 1 81 ? 6.602 -3.068 -1.728 1.00 97.38 81 ALA A CA 1
ATOM 651 C C . ALA A 1 81 ? 5.113 -2.694 -1.618 1.00 97.38 81 ALA A C 1
ATOM 653 O O . ALA A 1 81 ? 4.628 -2.428 -0.519 1.00 97.38 81 ALA A O 1
ATOM 654 N N . LEU A 1 82 ? 4.365 -2.752 -2.727 1.00 97.88 82 LEU A N 1
ATOM 655 C CA . LEU A 1 82 ? 2.919 -2.502 -2.720 1.00 97.88 82 LEU A CA 1
ATOM 656 C C . LEU A 1 82 ? 2.150 -3.504 -1.854 1.00 97.88 82 LEU A C 1
ATOM 658 O O . LEU A 1 82 ? 1.275 -3.109 -1.084 1.00 97.88 82 LEU A O 1
ATOM 662 N N . ARG A 1 83 ? 2.487 -4.794 -1.953 1.00 98.00 83 ARG A N 1
ATOM 663 C CA . ARG A 1 83 ? 1.859 -5.838 -1.139 1.00 98.00 83 ARG A CA 1
ATOM 664 C C . ARG A 1 83 ? 2.154 -5.644 0.345 1.00 98.00 83 ARG A C 1
ATOM 666 O O . ARG A 1 83 ? 1.234 -5.685 1.150 1.00 98.00 83 ARG A O 1
ATOM 673 N N . GLN A 1 84 ? 3.408 -5.362 0.697 1.00 98.06 84 GLN A N 1
ATOM 674 C CA . GLN A 1 84 ? 3.795 -5.084 2.080 1.00 98.06 84 GLN A CA 1
ATOM 675 C C . GLN A 1 84 ? 3.043 -3.871 2.642 1.00 98.06 84 GLN A C 1
ATOM 677 O O . GLN A 1 84 ? 2.592 -3.904 3.785 1.00 98.06 84 GLN A O 1
ATOM 682 N N . TYR A 1 85 ? 2.885 -2.814 1.844 1.00 98.25 85 TYR A N 1
ATOM 683 C CA . TYR A 1 85 ? 2.079 -1.660 2.224 1.00 98.25 85 TYR A CA 1
ATOM 684 C C . TYR A 1 85 ? 0.630 -2.055 2.527 1.00 98.25 85 TYR A C 1
ATOM 686 O O . TYR A 1 85 ? 0.122 -1.724 3.598 1.00 98.25 85 TYR A O 1
ATOM 694 N N . GLU A 1 86 ? -0.018 -2.801 1.630 1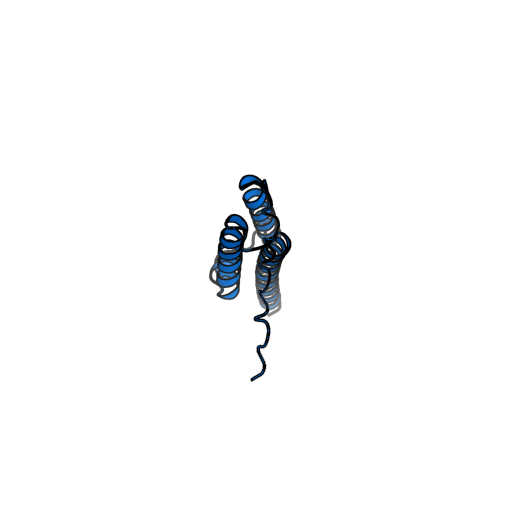.00 98.19 86 GLU A N 1
ATOM 695 C CA . GLU A 1 86 ? -1.393 -3.273 1.827 1.00 98.19 86 GLU A CA 1
ATOM 696 C C . GLU A 1 86 ? -1.519 -4.149 3.085 1.00 98.19 86 GLU A C 1
ATOM 698 O O . GLU A 1 86 ? -2.380 -3.892 3.926 1.00 98.19 86 GLU A O 1
ATOM 703 N N . ASP A 1 87 ? -0.616 -5.113 3.275 1.00 98.19 87 ASP A N 1
ATOM 704 C CA . ASP A 1 87 ? -0.626 -6.044 4.409 1.00 98.19 87 ASP A CA 1
ATOM 705 C C . ASP A 1 87 ? -0.476 -5.324 5.761 1.00 98.19 87 ASP A C 1
ATOM 707 O O . ASP A 1 87 ? -1.186 -5.631 6.728 1.00 98.19 87 ASP A O 1
ATOM 711 N N . VAL A 1 88 ? 0.411 -4.325 5.840 1.00 98.25 88 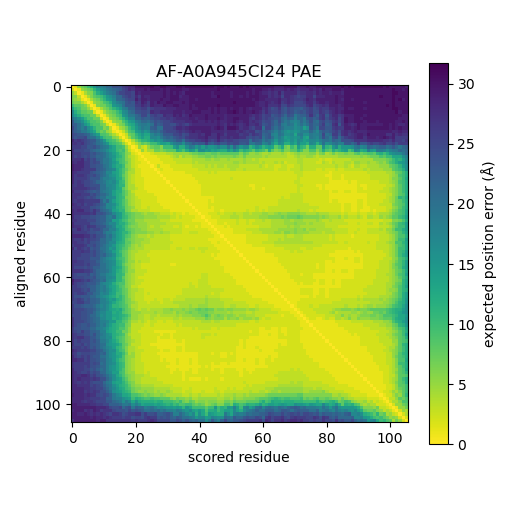VAL A N 1
ATOM 712 C CA . VAL A 1 88 ? 0.598 -3.515 7.055 1.00 98.25 88 VAL A CA 1
ATOM 713 C C . VAL A 1 88 ? -0.677 -2.741 7.384 1.00 98.25 88 VAL A C 1
ATOM 715 O O . VAL A 1 88 ? -1.130 -2.755 8.532 1.00 98.25 88 VAL A O 1
ATOM 718 N N . TRP A 1 89 ? -1.306 -2.114 6.389 1.00 97.94 89 TRP A N 1
ATOM 719 C CA . TRP A 1 89 ? -2.566 -1.399 6.588 1.00 97.94 89 TR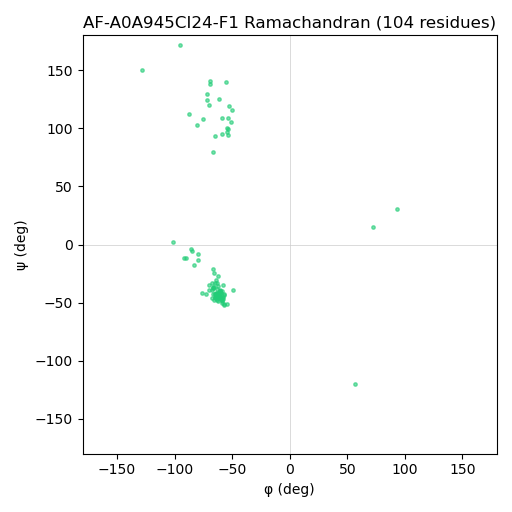P A CA 1
ATOM 720 C C . TRP A 1 89 ? -3.714 -2.323 7.005 1.00 97.94 89 TRP A C 1
ATOM 722 O O . TRP A 1 89 ? -4.469 -1.984 7.920 1.00 97.94 89 TRP A O 1
ATOM 732 N N . MET A 1 90 ? -3.833 -3.502 6.393 1.00 97.75 90 MET A N 1
ATOM 733 C CA . MET A 1 90 ? -4.862 -4.486 6.746 1.00 97.75 90 MET A CA 1
ATOM 734 C C . MET A 1 90 ? -4.639 -5.068 8.148 1.00 97.75 90 MET A C 1
ATOM 736 O O . MET A 1 90 ? -5.599 -5.305 8.884 1.00 97.75 90 MET A O 1
ATOM 740 N N . THR A 1 91 ? -3.383 -5.212 8.574 1.00 97.31 91 THR A N 1
ATOM 741 C CA . THR A 1 91 ? -3.043 -5.589 9.954 1.00 97.31 91 THR A CA 1
ATOM 742 C C . THR A 1 91 ? -3.521 -4.533 10.949 1.00 97.31 91 THR A C 1
ATOM 744 O O . THR A 1 91 ? -4.169 -4.872 11.940 1.00 97.31 91 THR A O 1
ATOM 747 N N . GLN A 1 92 ? -3.278 -3.248 10.670 1.00 96.12 92 GLN A N 1
ATOM 748 C CA . GLN A 1 92 ? -3.762 -2.155 11.520 1.00 96.12 92 GLN A CA 1
ATOM 749 C C . GLN A 1 92 ? -5.292 -2.104 11.582 1.00 96.12 92 GLN A C 1
ATOM 751 O O . GLN A 1 92 ? -5.861 -1.945 12.662 1.00 96.12 92 GLN A O 1
ATOM 756 N N . LEU A 1 93 ? -5.969 -2.304 10.450 1.00 95.12 93 LEU A N 1
ATOM 757 C CA . LEU A 1 93 ? -7.427 -2.397 10.401 1.00 95.12 93 LEU A CA 1
ATOM 758 C C . LEU A 1 93 ? -7.956 -3.523 11.300 1.00 95.12 93 LEU A C 1
ATOM 760 O O . LEU A 1 93 ? -8.887 -3.308 12.078 1.00 95.12 93 LEU A O 1
ATOM 764 N N . ASN A 1 94 ? -7.352 -4.710 11.225 1.00 94.38 94 ASN A N 1
ATOM 765 C CA . ASN A 1 94 ? -7.742 -5.849 12.053 1.00 94.38 94 ASN A CA 1
ATOM 766 C C . ASN A 1 94 ? -7.524 -5.569 13.545 1.00 94.38 94 ASN A C 1
ATOM 768 O O . ASN A 1 94 ? -8.411 -5.849 14.349 1.00 94.38 94 ASN A O 1
ATOM 772 N N . GLN A 1 95 ? -6.405 -4.943 13.918 1.00 92.69 95 GLN A N 1
ATOM 773 C CA . GLN A 1 95 ? -6.147 -4.543 15.306 1.00 92.69 95 GLN A CA 1
ATOM 774 C C . GLN A 1 95 ? -7.200 -3.555 15.827 1.00 92.69 95 GLN A C 1
ATOM 776 O O . GLN A 1 95 ? -7.700 -3.713 16.943 1.00 92.69 95 GLN A O 1
ATOM 781 N N . VAL A 1 96 ? -7.586 -2.564 15.015 1.00 91.50 96 VAL A N 1
ATOM 782 C CA . VAL A 1 96 ? -8.644 -1.607 15.376 1.00 91.50 96 VAL A CA 1
ATOM 783 C C . VAL A 1 96 ? -9.990 -2.314 15.540 1.00 91.50 96 VAL A C 1
ATOM 785 O O . VAL A 1 96 ? -10.678 -2.087 16.535 1.00 91.50 96 VAL A O 1
ATOM 788 N N . ARG A 1 97 ? -10.355 -3.208 14.612 1.00 90.19 97 ARG A N 1
ATOM 789 C CA . ARG A 1 97 ? -11.607 -3.980 14.679 1.00 90.19 97 ARG A CA 1
ATOM 790 C C . ARG A 1 97 ? -11.680 -4.853 15.932 1.00 90.19 97 ARG A C 1
ATOM 792 O O . ARG A 1 97 ? -12.693 -4.813 16.624 1.00 90.19 97 ARG A O 1
ATOM 799 N N . VAL A 1 98 ? -10.603 -5.565 16.267 1.00 89.19 98 VAL A N 1
ATOM 800 C CA . VAL A 1 98 ? -10.522 -6.392 17.485 1.00 89.19 98 VAL A CA 1
ATOM 801 C C . VAL A 1 98 ? -10.650 -5.530 18.744 1.00 89.19 98 VAL A C 1
ATOM 803 O O . VAL A 1 98 ? -11.433 -5.854 19.635 1.00 89.19 98 VAL A O 1
ATOM 806 N N . LYS A 1 99 ? -9.953 -4.388 18.805 1.00 86.38 99 LYS A N 1
ATOM 807 C CA . LYS A 1 99 ? -10.032 -3.459 19.946 1.00 86.38 99 LYS A CA 1
ATOM 808 C C . LYS A 1 99 ? -11.429 -2.856 20.127 1.00 86.38 99 LYS A C 1
ATOM 810 O O . LYS A 1 99 ? -11.821 -2.537 21.248 1.00 86.38 99 LYS A O 1
ATOM 815 N N . SER A 1 100 ? -12.166 -2.632 19.044 1.00 79.75 100 SER A N 1
ATOM 816 C CA . SER A 1 100 ? -13.544 -2.136 19.114 1.00 79.75 100 SER A CA 1
ATOM 817 C C . SER A 1 100 ? -14.521 -3.235 19.531 1.00 79.75 100 SER A C 1
ATOM 819 O O . SER A 1 100 ? -15.347 -2.988 20.400 1.00 79.75 100 SER A O 1
ATOM 821 N N . ALA A 1 101 ? -14.376 -4.457 19.008 1.00 76.50 101 ALA A N 1
ATOM 822 C CA . ALA A 1 101 ? -15.207 -5.596 19.404 1.00 76.50 101 ALA A CA 1
ATOM 823 C C . ALA A 1 101 ? -15.034 -5.959 20.890 1.00 76.50 101 ALA A C 1
ATOM 825 O O . ALA A 1 101 ? -16.020 -6.151 21.595 1.00 76.50 101 ALA A O 1
ATOM 826 N N . GLY A 1 102 ? -13.795 -5.964 21.394 1.00 69.12 102 GLY A N 1
ATOM 827 C CA . GLY A 1 102 ? -13.514 -6.219 22.812 1.00 69.12 102 GLY A CA 1
ATOM 828 C C . GLY A 1 102 ? -14.033 -5.133 23.762 1.00 69.12 102 GLY A C 1
ATOM 829 O O . GLY A 1 102 ? -14.243 -5.412 24.934 1.00 69.12 102 GLY A O 1
ATOM 830 N N . ARG A 1 103 ? -14.280 -3.909 23.270 1.00 63.22 103 ARG A N 1
ATOM 831 C CA . ARG A 1 103 ? -14.871 -2.813 24.059 1.00 63.22 103 ARG A CA 1
ATOM 832 C C . ARG A 1 103 ? -16.396 -2.858 24.141 1.00 63.22 103 ARG A C 1
ATOM 834 O O . ARG A 1 103 ? -16.946 -2.198 25.007 1.00 63.22 103 ARG A O 1
ATOM 841 N N . CYS A 1 104 ? -17.070 -3.591 23.258 1.00 59.72 104 CYS A N 1
ATOM 842 C CA . CYS A 1 104 ? -18.524 -3.776 23.322 1.00 59.72 104 CYS A CA 1
ATOM 843 C C . CYS A 1 104 ? -18.936 -5.003 24.152 1.00 59.72 104 CYS A C 1
ATOM 845 O O . CYS A 1 104 ? -20.119 -5.170 24.423 1.00 59.72 104 CYS A O 1
ATOM 847 N N . ALA A 1 105 ? -17.983 -5.869 24.510 1.00 55.25 105 ALA A N 1
ATOM 848 C CA . ALA A 1 105 ? -18.219 -7.108 25.252 1.00 55.25 105 ALA A CA 1
ATOM 849 C C . ALA A 1 105 ? -17.879 -7.014 26.756 1.00 55.25 105 ALA A C 1
ATOM 851 O O . ALA A 1 105 ? -17.981 -8.023 27.452 1.00 55.25 105 ALA A O 1
ATOM 852 N N . ALA A 1 106 ? -17.452 -5.841 27.234 1.00 49.75 106 ALA A N 1
ATOM 853 C CA . ALA A 1 106 ? -17.117 -5.539 28.628 1.00 49.75 106 ALA A CA 1
ATOM 854 C C . ALA A 1 106 ? -18.052 -4.448 29.156 1.00 49.75 106 ALA A C 1
ATOM 856 O O . ALA A 1 106 ? -18.394 -4.512 30.355 1.00 49.75 106 ALA A O 1
#

Sequence (106 aa):
MVRRPGSRRSIRRMPHYEGYPLARLGGELSAVINRVRRAFGPIPMRESASRREVKQAESTVDQTARLFLRGEADLAAWYRALRQYEDVWMTQLNQVRVKSAGRCAA